Protein AF-A0A8H4GEQ6-F1 (afdb_monomer_lite)

Radius of gyration: 19.41 Å; chains: 1; bounding box: 53×28×63 Å

Structure (mmCIF, N/CA/C/O backbone):
data_AF-A0A8H4GEQ6-F1
#
_entry.id   AF-A0A8H4GEQ6-F1
#
loop_
_atom_site.group_PDB
_atom_site.id
_atom_site.type_symbol
_atom_site.label_atom_id
_atom_site.label_alt_id
_atom_site.label_comp_id
_atom_site.label_asym_id
_atom_site.label_entity_id
_atom_site.label_seq_id
_atom_site.pdbx_PDB_ins_code
_atom_site.Cartn_x
_atom_site.Cartn_y
_atom_site.Cartn_z
_atom_site.occupancy
_atom_site.B_iso_or_equiv
_atom_site.auth_seq_id
_atom_site.auth_comp_id
_atom_site.auth_asym_id
_atom_site.auth_atom_id
_atom_site.pdbx_PDB_model_num
ATOM 1 N N . MET A 1 1 ? -34.000 -14.682 -9.668 1.00 41.06 1 MET A N 1
ATOM 2 C CA . MET A 1 1 ? -32.568 -14.497 -9.365 1.00 41.06 1 MET A CA 1
ATOM 3 C C . MET A 1 1 ? -32.185 -13.146 -9.921 1.00 41.06 1 MET A C 1
ATOM 5 O O . MET A 1 1 ? -32.224 -12.996 -11.132 1.00 41.06 1 MET A O 1
ATOM 9 N N . ALA A 1 2 ? -31.967 -12.151 -9.064 1.00 45.69 2 ALA A N 1
ATOM 10 C CA . ALA A 1 2 ? -31.429 -10.873 -9.511 1.00 45.69 2 ALA A CA 1
ATOM 11 C C . ALA A 1 2 ? -29.934 -11.075 -9.780 1.00 45.69 2 ALA A C 1
ATOM 13 O O . ALA A 1 2 ? -29.240 -11.606 -8.911 1.00 45.69 2 ALA A O 1
ATOM 14 N N . GLU A 1 3 ? -29.464 -10.722 -10.977 1.00 45.22 3 GLU A N 1
ATOM 15 C CA . GLU A 1 3 ? -28.034 -10.547 -11.227 1.00 45.22 3 GLU A CA 1
ATOM 16 C C . GLU A 1 3 ? -27.505 -9.549 -10.197 1.00 45.22 3 GLU A C 1
ATOM 18 O O . GLU A 1 3 ? -28.003 -8.426 -10.093 1.00 45.22 3 GLU A O 1
ATOM 23 N N . ALA A 1 4 ? -26.530 -9.978 -9.399 1.00 52.00 4 ALA A N 1
ATOM 24 C CA . ALA A 1 4 ? -25.739 -9.058 -8.608 1.00 52.00 4 ALA A CA 1
ATOM 25 C C . ALA A 1 4 ? -24.941 -8.223 -9.611 1.00 52.00 4 ALA A C 1
ATOM 27 O O . ALA A 1 4 ? -23.941 -8.690 -10.149 1.00 52.00 4 ALA A O 1
ATOM 28 N N . ALA A 1 5 ? -25.438 -7.028 -9.930 1.00 55.28 5 ALA A N 1
ATOM 29 C CA . ALA A 1 5 ? -24.638 -6.036 -10.624 1.00 55.28 5 ALA A CA 1
ATOM 30 C C . ALA A 1 5 ? -23.343 -5.878 -9.821 1.00 55.28 5 ALA A C 1
ATOM 32 O O . ALA A 1 5 ? -23.401 -5.642 -8.614 1.00 55.28 5 ALA A O 1
ATOM 33 N N . ASP A 1 6 ? -22.199 -6.076 -10.466 1.00 56.19 6 ASP A N 1
ATOM 34 C CA . ASP A 1 6 ? -20.892 -5.923 -9.838 1.00 56.19 6 ASP A CA 1
ATOM 35 C C . ASP A 1 6 ? -20.740 -4.452 -9.418 1.00 56.19 6 ASP A C 1
ATOM 37 O O . ASP A 1 6 ? -20.407 -3.580 -10.221 1.00 56.19 6 ASP A O 1
ATOM 41 N N . VAL A 1 7 ? -21.060 -4.140 -8.158 1.00 65.31 7 VAL A N 1
ATOM 42 C CA . VAL A 1 7 ? -20.926 -2.789 -7.590 1.00 65.31 7 VAL A CA 1
ATOM 43 C C . VAL A 1 7 ? -19.469 -2.585 -7.186 1.00 65.31 7 VAL A C 1
ATOM 45 O O . VAL A 1 7 ? -19.137 -2.407 -6.016 1.00 65.31 7 VAL A O 1
ATOM 48 N N . VAL A 1 8 ? -18.562 -2.643 -8.158 1.00 75.38 8 VAL A N 1
ATOM 49 C CA . VAL A 1 8 ? -17.159 -2.308 -7.926 1.00 75.38 8 VAL A CA 1
ATOM 50 C C . VAL A 1 8 ? -17.007 -0.805 -8.112 1.00 75.38 8 VAL A C 1
ATOM 52 O O . VAL A 1 8 ? -16.985 -0.289 -9.227 1.00 75.38 8 VAL A O 1
ATOM 55 N N . THR A 1 9 ? -16.937 -0.083 -6.996 1.00 80.00 9 THR A N 1
ATOM 56 C CA . THR A 1 9 ? -16.635 1.351 -7.007 1.00 80.00 9 THR A CA 1
ATOM 57 C C . THR A 1 9 ? -15.149 1.541 -6.748 1.00 80.00 9 THR A C 1
ATOM 59 O O . THR A 1 9 ? -14.653 1.199 -5.678 1.00 80.00 9 THR A O 1
ATOM 62 N N . TYR A 1 10 ? -14.438 2.108 -7.718 1.00 83.50 10 TYR A N 1
ATOM 63 C CA . TYR A 1 10 ? -13.026 2.438 -7.564 1.00 83.50 10 TYR A CA 1
ATOM 64 C C . TYR A 1 10 ? -12.883 3.825 -6.950 1.00 83.50 10 TYR A C 1
ATOM 66 O O . TYR A 1 10 ? -13.439 4.800 -7.457 1.00 83.50 10 TYR A O 1
ATOM 74 N N . ARG A 1 11 ? -12.129 3.912 -5.856 1.00 90.00 11 ARG A N 1
ATOM 75 C CA . ARG A 1 11 ? -11.757 5.173 -5.214 1.00 90.00 11 ARG A CA 1
ATOM 76 C C . ARG A 1 11 ? -10.291 5.109 -4.831 1.00 90.00 11 ARG A C 1
ATOM 78 O O . ARG A 1 11 ? -9.811 4.072 -4.376 1.00 90.00 11 ARG A O 1
ATOM 85 N N . GLU A 1 12 ? -9.589 6.213 -5.028 1.00 92.00 12 GLU A N 1
ATOM 86 C CA . GLU A 1 12 ? -8.217 6.334 -4.560 1.00 92.00 12 GLU A CA 1
ATOM 87 C C . GLU A 1 12 ? -8.221 6.447 -3.038 1.00 92.00 12 GLU A C 1
ATOM 89 O O . GLU A 1 12 ? -8.843 7.344 -2.469 1.00 92.00 12 GLU A O 1
ATOM 94 N N . VAL A 1 13 ? -7.517 5.535 -2.379 1.00 94.50 13 VAL A N 1
ATOM 95 C CA . VAL A 1 13 ? -7.202 5.669 -0.961 1.00 94.50 13 VAL A CA 1
ATOM 96 C C . VAL A 1 13 ? -6.002 6.596 -0.858 1.00 94.50 13 VAL A C 1
ATOM 98 O O . VAL A 1 13 ? -5.011 6.355 -1.530 1.00 94.50 13 VAL A O 1
ATOM 101 N N . THR A 1 14 ? -6.055 7.626 -0.019 1.00 94.94 14 THR A N 1
ATOM 102 C CA . THR A 1 14 ? -4.945 8.578 0.171 1.00 94.94 14 THR A CA 1
ATOM 103 C C . THR A 1 14 ? -4.295 8.450 1.543 1.00 94.94 14 THR A C 1
ATOM 105 O O . THR A 1 14 ? -3.131 8.802 1.726 1.00 94.94 14 THR A O 1
ATOM 108 N N . THR A 1 15 ? -5.024 7.950 2.542 1.00 94.62 15 THR A N 1
ATOM 109 C CA . THR A 1 15 ? -4.541 7.805 3.922 1.00 94.62 15 THR A CA 1
ATOM 110 C C . THR A 1 15 ? -5.285 6.681 4.634 1.00 94.62 15 THR A C 1
ATOM 112 O O . THR A 1 15 ? -6.468 6.459 4.389 1.00 94.62 15 THR A O 1
ATOM 115 N N . ILE A 1 16 ? -4.591 5.998 5.545 1.00 95.44 16 ILE A N 1
ATOM 116 C CA . ILE A 1 16 ? -5.167 5.022 6.475 1.00 95.44 16 ILE A CA 1
ATOM 117 C C . ILE A 1 16 ? -5.017 5.568 7.895 1.00 95.44 16 ILE A C 1
ATOM 119 O O . ILE A 1 16 ? -3.990 6.167 8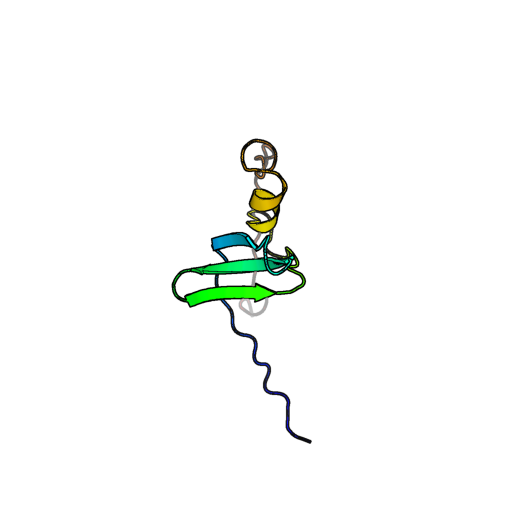.227 1.00 95.44 16 ILE A O 1
ATOM 123 N N . LYS A 1 17 ? -6.036 5.371 8.730 1.00 94.50 17 LYS A N 1
ATOM 124 C CA . LYS A 1 17 ? -6.016 5.678 10.165 1.00 94.50 17 LYS A CA 1
ATOM 125 C C . LYS A 1 17 ? -6.651 4.526 10.942 1.00 94.50 17 LYS A C 1
ATOM 127 O O . LYS A 1 17 ? -7.375 3.704 10.382 1.00 94.50 17 LYS A O 1
ATOM 132 N N . HIS A 1 18 ? -6.417 4.501 12.249 1.00 94.06 18 HIS A N 1
ATOM 133 C CA . HIS A 1 18 ? -7.127 3.616 13.168 1.00 94.06 18 HIS A CA 1
ATOM 134 C C . HIS A 1 18 ? -8.002 4.4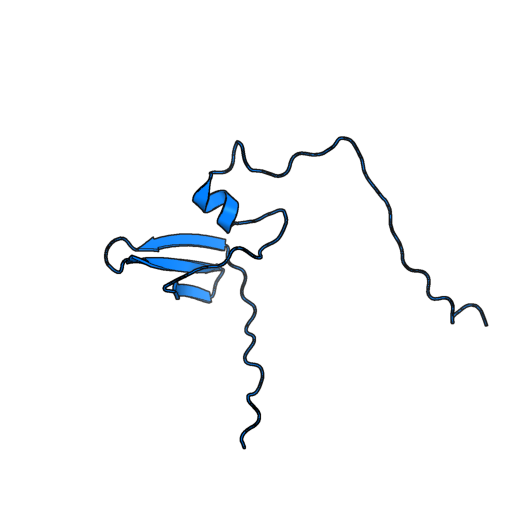56 14.095 1.00 94.06 18 HIS A C 1
ATOM 136 O O . HIS A 1 18 ? -7.511 5.379 14.747 1.00 94.06 18 HIS A O 1
ATOM 142 N N . ASN A 1 19 ? -9.302 4.168 14.127 1.00 95.31 19 ASN A N 1
ATOM 143 C CA . ASN A 1 19 ? -10.220 4.811 15.052 1.00 95.31 19 ASN A CA 1
ATOM 144 C C . ASN A 1 19 ? -10.144 4.080 16.398 1.00 95.31 19 ASN A C 1
ATOM 146 O O . ASN A 1 19 ? -10.683 2.989 16.560 1.00 95.31 19 ASN A O 1
ATOM 150 N N . LEU A 1 20 ? -9.479 4.688 17.382 1.00 93.81 20 LEU A N 1
ATOM 151 C CA . LEU A 1 20 ? -9.260 4.077 18.699 1.00 93.81 20 LEU A CA 1
ATOM 152 C C . LEU A 1 20 ? -10.543 3.920 19.531 1.00 93.81 20 LEU A C 1
ATOM 154 O O . LEU A 1 20 ? -10.550 3.145 20.483 1.00 93.81 20 LEU A O 1
ATOM 158 N N . GLN A 1 21 ? -11.615 4.649 19.201 1.00 95.38 21 GLN A N 1
ATOM 159 C CA . GLN A 1 21 ? -12.889 4.555 19.918 1.00 95.38 21 GLN A CA 1
ATOM 160 C C . GLN A 1 21 ? -13.739 3.394 19.405 1.00 95.38 21 GLN A C 1
ATOM 162 O O . GLN A 1 21 ? -14.336 2.672 20.200 1.00 95.38 21 GLN A O 1
ATOM 167 N N . THR A 1 22 ? -13.796 3.211 18.084 1.00 94.94 22 THR A N 1
ATOM 168 C CA . THR A 1 22 ? -14.598 2.150 17.453 1.00 94.94 22 THR A CA 1
ATOM 169 C C . THR A 1 22 ? -13.799 0.871 17.209 1.00 94.94 22 THR A C 1
ATOM 171 O O . THR A 1 22 ? -14.383 -0.188 17.003 1.00 94.94 22 THR A O 1
ATOM 174 N N . GLY A 1 23 ? -12.467 0.953 17.222 1.00 94.94 23 GLY A N 1
ATOM 175 C CA . GLY A 1 23 ? -11.561 -0.135 16.865 1.00 94.94 23 GLY A CA 1
ATOM 176 C C . GLY A 1 23 ? -11.454 -0.390 15.357 1.00 94.94 23 GLY A C 1
ATOM 177 O O . GLY A 1 23 ? -10.698 -1.279 14.962 1.00 94.94 23 GLY A O 1
ATOM 178 N N . LYS A 1 24 ? -12.169 0.373 14.519 1.00 96.88 24 LYS A N 1
ATOM 179 C CA . LYS A 1 24 ? -12.206 0.189 13.063 1.00 96.88 24 LYS A CA 1
ATOM 180 C C . LYS A 1 24 ? -11.021 0.857 12.364 1.00 96.88 24 LYS A C 1
ATOM 182 O O . LYS A 1 24 ? -10.460 1.851 12.832 1.00 96.88 24 LYS A O 1
ATOM 187 N N . ALA A 1 25 ? -10.655 0.314 11.209 1.00 96.38 25 ALA A N 1
ATOM 188 C CA . ALA A 1 25 ? -9.771 0.979 10.267 1.00 96.38 25 ALA A CA 1
ATOM 189 C C . ALA A 1 25 ? -10.562 2.035 9.486 1.00 96.38 25 ALA A C 1
ATOM 191 O O . ALA A 1 25 ? -11.693 1.791 9.072 1.00 96.38 25 ALA A O 1
ATOM 192 N N . VAL A 1 26 ? -9.952 3.197 9.273 1.00 96.62 26 VAL A N 1
ATOM 193 C CA . VAL A 1 26 ? -10.537 4.306 8.515 1.00 96.62 26 VAL A CA 1
ATOM 194 C C . VAL A 1 26 ? -9.701 4.533 7.265 1.00 96.62 26 VAL A C 1
ATOM 196 O O . VAL A 1 26 ? -8.477 4.678 7.352 1.00 96.62 26 VAL A O 1
ATOM 199 N N . VAL A 1 27 ? -10.356 4.573 6.109 1.00 96.00 27 VAL A N 1
ATOM 200 C CA . VAL A 1 27 ? -9.736 4.866 4.815 1.00 96.00 27 VAL A CA 1
ATOM 201 C C . VAL A 1 27 ? -10.179 6.246 4.337 1.00 96.00 27 VAL A C 1
ATOM 203 O O . VAL A 1 27 ? -11.367 6.516 4.213 1.00 96.00 27 VAL A O 1
ATOM 206 N N . GLN A 1 28 ? -9.227 7.137 4.062 1.00 96.00 28 GLN A N 1
ATOM 207 C CA . GLN A 1 28 ? -9.507 8.402 3.383 1.00 96.00 28 GLN A CA 1
ATOM 208 C C . GLN A 1 28 ? -9.536 8.143 1.878 1.00 96.00 28 GLN A C 1
ATOM 210 O O . GLN A 1 28 ? -8.550 7.671 1.314 1.00 96.00 28 GLN A O 1
ATOM 215 N N . LEU A 1 29 ? -10.651 8.469 1.236 1.00 93.12 29 LEU A N 1
ATOM 216 C CA . LEU A 1 29 ? -10.951 8.188 -0.165 1.00 93.12 29 LEU A CA 1
ATOM 217 C C . LEU A 1 29 ? -10.849 9.458 -1.021 1.00 93.12 29 LEU A C 1
ATOM 219 O O . LEU A 1 29 ? -11.827 9.858 -1.651 1.00 93.12 29 LEU A O 1
ATOM 223 N N . GLY A 1 30 ? -9.696 10.136 -1.003 1.00 87.06 30 GLY A N 1
ATOM 224 C CA . GLY A 1 30 ? -9.505 11.404 -1.721 1.00 87.06 30 GLY A CA 1
ATOM 225 C C . GLY A 1 30 ? -10.624 12.411 -1.419 1.00 87.06 30 GLY A C 1
ATOM 226 O O . GLY A 1 30 ? -10.945 12.655 -0.253 1.00 87.06 30 GLY A O 1
ATOM 227 N N . ASP A 1 31 ? -11.257 12.931 -2.472 1.00 85.50 31 ASP A N 1
ATOM 228 C CA . ASP A 1 31 ? -12.364 13.897 -2.388 1.00 85.50 31 ASP A CA 1
ATOM 229 C C . ASP A 1 31 ? -13.704 13.277 -1.945 1.00 85.50 31 ASP A C 1
ATOM 231 O O . ASP A 1 31 ? -14.668 13.992 -1.674 1.00 85.50 31 ASP A O 1
ATOM 235 N N . PHE A 1 32 ? -13.790 11.947 -1.851 1.00 85.81 32 PHE A N 1
ATOM 236 C CA . PHE A 1 32 ? -15.018 11.224 -1.507 1.00 85.81 32 PHE A CA 1
ATOM 237 C C . PHE A 1 32 ? -15.209 11.016 0.002 1.00 85.81 32 PHE A C 1
ATOM 239 O O . PHE A 1 32 ? -16.137 10.314 0.407 1.00 85.81 32 PHE A O 1
ATOM 246 N N . GLY A 1 33 ? -14.358 11.629 0.828 1.00 92.56 33 GLY A N 1
ATOM 247 C CA . GLY A 1 33 ? -14.447 11.576 2.286 1.00 92.56 33 GLY A CA 1
ATOM 248 C C . GLY A 1 33 ? -13.739 10.367 2.891 1.00 92.56 33 GLY A C 1
ATOM 249 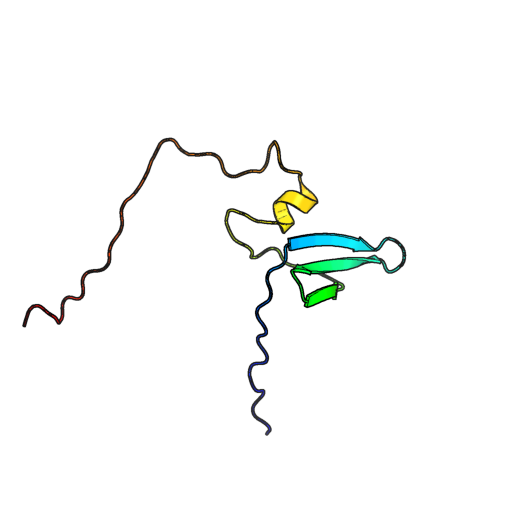O O . GLY A 1 33 ? -12.729 9.903 2.366 1.00 92.56 33 GLY A O 1
ATOM 250 N N . GLU A 1 34 ? -14.244 9.894 4.026 1.00 94.56 34 GLU A N 1
ATOM 251 C CA . GLU A 1 34 ? -13.707 8.747 4.762 1.00 94.56 34 GLU A CA 1
ATOM 252 C C . GLU A 1 34 ? -14.710 7.587 4.747 1.00 94.56 34 GLU A C 1
ATOM 254 O O . GLU A 1 34 ? -15.919 7.804 4.652 1.00 94.56 34 GLU A O 1
ATOM 259 N N . ASP A 1 35 ? -14.202 6.363 4.853 1.00 94.06 35 ASP A N 1
ATOM 260 C CA . ASP A 1 35 ? -14.998 5.150 5.041 1.00 94.06 35 ASP A CA 1
ATOM 261 C C . ASP A 1 35 ? -14.396 4.294 6.167 1.00 94.06 35 ASP A C 1
ATOM 263 O O . ASP A 1 35 ? -13.188 4.356 6.424 1.00 94.06 35 ASP A O 1
ATOM 267 N N . GLU A 1 36 ? -15.227 3.513 6.857 1.00 95.38 36 GLU A N 1
ATOM 268 C CA . GLU A 1 36 ? -14.820 2.687 7.999 1.00 95.38 36 GLU A CA 1
ATOM 269 C C . GLU A 1 36 ? -15.010 1.195 7.713 1.00 95.38 36 GLU A C 1
ATOM 271 O O . GLU A 1 36 ? -16.066 0.749 7.267 1.00 95.38 36 GLU A O 1
ATOM 276 N N . ALA A 1 37 ? -14.005 0.393 8.061 1.00 95.19 37 ALA A N 1
ATOM 277 C CA . ALA A 1 37 ? -14.030 -1.053 7.889 1.00 95.19 37 ALA A CA 1
ATOM 278 C C . ALA A 1 37 ? -13.423 -1.779 9.093 1.00 95.19 37 ALA A C 1
ATOM 280 O O . ALA A 1 37 ? -12.536 -1.270 9.777 1.00 95.19 37 ALA A O 1
ATOM 281 N N . ASP A 1 38 ? -13.869 -3.012 9.333 1.00 96.56 38 ASP A N 1
ATOM 282 C CA . ASP A 1 38 ? -13.278 -3.866 10.372 1.00 96.56 38 ASP A CA 1
ATOM 283 C C . ASP A 1 38 ? -11.882 -4.373 9.966 1.00 96.56 38 ASP A C 1
ATOM 285 O O . ASP A 1 38 ? -11.029 -4.614 10.818 1.00 96.56 38 ASP A O 1
ATOM 289 N N . LEU A 1 39 ? -11.631 -4.504 8.657 1.00 94.44 39 LEU A N 1
ATOM 290 C CA . LEU A 1 39 ? -10.357 -4.934 8.087 1.00 94.44 39 LEU A CA 1
ATOM 291 C C . LEU A 1 39 ? -10.081 -4.200 6.769 1.00 94.44 39 LEU A C 1
ATOM 293 O O . LEU A 1 39 ? -10.949 -4.124 5.903 1.00 94.44 39 LEU A O 1
ATOM 297 N N . VAL A 1 40 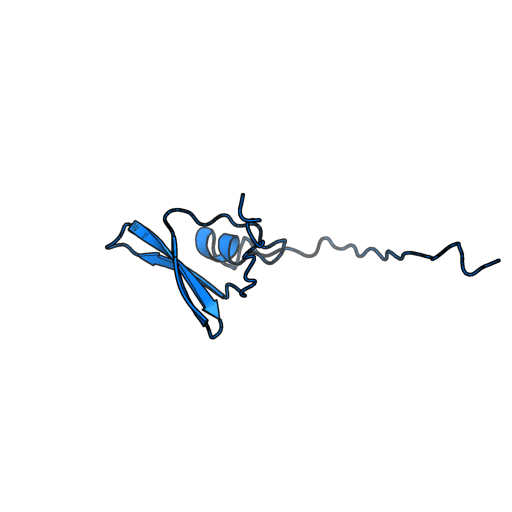? -8.842 -3.737 6.594 1.00 95.62 40 VAL A N 1
ATOM 298 C CA . VAL A 1 40 ? -8.326 -3.200 5.327 1.00 95.62 40 VAL A CA 1
ATOM 299 C C . VAL A 1 40 ? -7.213 -4.114 4.821 1.00 95.62 40 VAL A C 1
ATOM 301 O O . VAL A 1 40 ? -6.268 -4.409 5.552 1.00 95.62 40 VAL A O 1
ATOM 304 N N . ILE A 1 41 ? -7.312 -4.550 3.563 1.00 95.31 41 ILE A N 1
ATOM 305 C CA . ILE A 1 41 ? -6.296 -5.378 2.900 1.00 95.31 41 ILE A CA 1
ATOM 306 C C . ILE A 1 41 ? -5.494 -4.499 1.936 1.00 95.31 41 ILE A C 1
ATOM 308 O O . ILE A 1 41 ? -6.043 -3.932 0.995 1.00 95.31 41 ILE A O 1
ATOM 312 N N . GLY A 1 42 ? -4.180 -4.407 2.156 1.00 95.25 42 GLY A N 1
ATOM 313 C CA . GLY A 1 42 ? -3.263 -3.696 1.263 1.00 95.25 42 GLY A CA 1
ATOM 314 C C . GLY A 1 42 ? -2.945 -4.500 0.006 1.00 95.25 42 GLY A C 1
ATOM 315 O O . GLY A 1 42 ? -2.023 -5.311 0.010 1.00 95.25 42 GLY A O 1
ATOM 316 N N . ALA A 1 43 ? -3.697 -4.258 -1.066 1.00 95.25 43 ALA A N 1
ATOM 317 C CA . ALA A 1 43 ? -3.444 -4.772 -2.416 1.00 95.25 43 ALA A CA 1
ATOM 318 C C . ALA A 1 43 ? -3.115 -3.627 -3.401 1.00 95.25 43 ALA A C 1
ATOM 320 O O . ALA A 1 43 ? -3.475 -3.661 -4.573 1.00 95.25 43 ALA A O 1
ATOM 321 N N . ASP A 1 44 ? -2.434 -2.592 -2.907 1.00 94.50 44 ASP A N 1
ATOM 322 C CA . ASP A 1 44 ? -2.202 -1.286 -3.542 1.00 94.50 44 ASP A CA 1
ATOM 323 C C . ASP A 1 44 ? -0.819 -1.157 -4.220 1.00 94.50 44 ASP A C 1
ATOM 325 O O . ASP A 1 44 ? -0.314 -0.064 -4.485 1.00 94.50 44 ASP A O 1
ATOM 329 N N . GLY A 1 45 ? -0.203 -2.297 -4.541 1.00 95.00 45 GLY A N 1
ATOM 330 C CA . GLY A 1 45 ? 0.992 -2.377 -5.377 1.00 95.00 45 GLY A CA 1
ATOM 331 C C . GLY A 1 45 ? 2.280 -1.849 -4.733 1.00 95.00 45 GLY A C 1
ATOM 332 O O . GLY A 1 45 ? 2.434 -1.739 -3.515 1.00 95.00 45 GLY A O 1
ATOM 333 N N . ILE A 1 46 ? 3.273 -1.554 -5.578 1.00 94.69 46 ILE A N 1
ATOM 334 C CA . ILE A 1 46 ? 4.632 -1.244 -5.114 1.00 94.69 46 ILE A CA 1
ATOM 335 C C . ILE A 1 46 ? 4.694 0.067 -4.317 1.00 94.69 46 ILE A C 1
ATOM 337 O O . ILE A 1 46 ? 5.438 0.151 -3.344 1.00 94.69 46 ILE A O 1
ATOM 341 N N . ASN A 1 47 ? 3.849 1.048 -4.639 1.00 92.62 47 ASN A N 1
ATOM 342 C CA . ASN A 1 47 ? 3.767 2.351 -3.969 1.00 92.62 47 ASN A CA 1
ATOM 343 C C . ASN A 1 47 ? 2.688 2.391 -2.870 1.00 92.62 47 ASN A C 1
ATOM 345 O O . ASN A 1 47 ? 2.037 3.419 -2.677 1.00 92.62 47 ASN A O 1
ATOM 349 N N . SER A 1 48 ? 2.534 1.274 -2.154 1.00 94.75 48 SER A N 1
ATOM 350 C CA . SER A 1 48 ? 1.510 1.040 -1.133 1.00 94.75 48 SER A CA 1
ATOM 351 C C . SER A 1 48 ? 1.421 2.131 -0.058 1.00 94.75 48 SER A C 1
ATOM 353 O O . SER A 1 48 ? 2.402 2.457 0.614 1.00 94.75 48 SER A O 1
ATOM 355 N N . ILE A 1 49 ? 0.215 2.655 0.138 1.00 94.31 49 ILE A N 1
ATOM 356 C CA . ILE A 1 49 ? -0.183 3.547 1.231 1.00 94.31 49 ILE A CA 1
ATOM 357 C C . ILE A 1 49 ? -0.377 2.749 2.516 1.00 94.31 49 ILE A C 1
ATOM 359 O O . ILE A 1 49 ? 0.041 3.212 3.577 1.00 94.31 49 ILE A O 1
ATOM 363 N N . VAL A 1 50 ? -0.917 1.529 2.426 1.00 94.94 50 VAL A N 1
ATOM 364 C CA . VAL A 1 50 ? -1.067 0.643 3.592 1.00 94.94 50 VAL A CA 1
ATOM 365 C C . VAL A 1 50 ? 0.296 0.340 4.216 1.00 94.94 50 VAL A C 1
ATOM 367 O O . VAL A 1 50 ? 0.468 0.465 5.428 1.00 94.94 50 VAL A O 1
ATOM 370 N N . ARG A 1 51 ? 1.309 0.035 3.395 1.00 94.56 51 ARG A N 1
ATOM 371 C CA . ARG A 1 51 ? 2.676 -0.206 3.875 1.00 94.56 51 ARG A CA 1
ATOM 372 C C . ARG A 1 51 ? 3.276 1.027 4.549 1.00 94.56 51 ARG A C 1
ATOM 374 O O . ARG A 1 51 ? 3.869 0.893 5.616 1.00 94.56 51 ARG A O 1
ATOM 381 N N . ARG A 1 52 ? 3.101 2.218 3.961 1.00 92.62 52 ARG A N 1
ATOM 382 C CA . ARG A 1 52 ? 3.568 3.482 4.564 1.00 92.62 52 ARG A CA 1
ATOM 383 C C . ARG A 1 52 ? 2.887 3.760 5.902 1.00 92.62 52 ARG A C 1
ATOM 385 O O . ARG A 1 52 ? 3.554 4.227 6.815 1.00 92.62 52 ARG A O 1
ATOM 392 N N . HIS A 1 53 ? 1.592 3.468 6.027 1.00 92.56 53 HIS A N 1
ATOM 393 C CA . HIS A 1 53 ? 0.862 3.645 7.280 1.00 92.56 53 HIS A CA 1
ATOM 394 C C . HIS A 1 53 ? 1.389 2.726 8.389 1.00 92.56 53 HIS A C 1
ATOM 396 O O . HIS A 1 53 ? 1.622 3.184 9.503 1.00 92.56 53 HIS A O 1
ATOM 402 N N . LEU A 1 54 ? 1.608 1.445 8.080 1.00 92.94 54 LEU A N 1
ATOM 403 C CA . LEU A 1 54 ? 2.033 0.457 9.074 1.00 92.94 54 LEU A CA 1
ATOM 404 C C . LEU A 1 54 ? 3.501 0.602 9.487 1.00 92.94 54 LEU A C 1
ATOM 406 O O . LEU A 1 54 ? 3.836 0.348 10.641 1.00 92.94 54 LEU A O 1
ATOM 410 N N . LEU A 1 55 ? 4.381 0.954 8.546 1.00 92.31 55 LEU A N 1
ATOM 411 C CA . LEU A 1 55 ? 5.832 0.844 8.730 1.00 92.31 55 LEU A CA 1
ATOM 412 C C . LEU A 1 55 ? 6.576 2.189 8.629 1.00 92.31 55 LEU A C 1
ATOM 414 O O . LEU A 1 55 ? 7.761 2.264 8.950 1.00 92.31 55 LEU A O 1
ATOM 418 N N . GLY A 1 56 ? 5.905 3.257 8.194 1.00 87.88 56 GLY A N 1
ATOM 419 C CA . GLY A 1 56 ? 6.520 4.553 7.908 1.00 87.88 56 GLY A CA 1
ATOM 420 C C . GLY A 1 56 ? 7.136 4.645 6.505 1.00 87.88 56 GLY A C 1
ATOM 421 O O . GLY A 1 56 ? 7.135 3.693 5.722 1.00 87.88 56 GLY A O 1
ATOM 422 N N . THR A 1 57 ? 7.645 5.831 6.158 1.00 79.44 57 THR A N 1
ATOM 423 C CA . THR A 1 57 ? 8.130 6.155 4.804 1.00 79.44 57 THR A CA 1
ATOM 424 C C . THR A 1 57 ? 9.618 5.889 4.596 1.00 79.44 57 THR A C 1
ATOM 426 O O . THR A 1 57 ? 9.997 5.427 3.526 1.00 79.44 57 THR A O 1
ATOM 429 N N . GLU A 1 58 ? 10.467 6.146 5.588 1.00 76.25 58 GLU A N 1
ATOM 430 C CA . GLU A 1 58 ? 11.919 6.240 5.363 1.00 76.25 58 GLU A CA 1
ATOM 431 C C . GLU A 1 58 ? 12.567 4.898 4.984 1.00 76.25 58 GLU A C 1
ATOM 433 O O . GLU A 1 58 ? 13.370 4.838 4.058 1.00 76.25 58 GLU A O 1
ATOM 438 N N . ASN A 1 59 ? 12.161 3.799 5.630 1.00 78.44 59 ASN A N 1
ATOM 439 C CA . ASN A 1 59 ? 12.822 2.493 5.477 1.00 78.44 59 ASN A CA 1
ATOM 440 C C . ASN A 1 59 ? 12.067 1.498 4.582 1.00 78.44 59 ASN A C 1
ATOM 442 O O . ASN A 1 59 ? 12.578 0.419 4.290 1.00 78.44 59 ASN A O 1
ATOM 446 N N . PHE A 1 60 ? 10.845 1.832 4.155 1.00 85.56 60 PHE A N 1
ATOM 447 C CA . PHE A 1 60 ? 9.937 0.888 3.484 1.00 85.56 60 PHE A CA 1
ATOM 448 C C . PHE A 1 60 ? 9.440 1.387 2.122 1.00 85.56 60 PHE A C 1
ATOM 450 O O . PHE A 1 60 ? 8.521 0.809 1.523 1.00 85.56 60 PHE A O 1
ATOM 457 N N . CYS A 1 61 ? 10.049 2.456 1.602 1.00 87.88 61 CYS A N 1
ATOM 458 C CA . CYS A 1 61 ? 9.851 2.865 0.217 1.00 87.88 61 CYS A CA 1
ATOM 459 C C . CYS A 1 61 ? 10.612 1.940 -0.745 1.00 87.88 61 CYS A C 1
ATOM 461 O O . CYS A 1 61 ? 11.711 1.485 -0.411 1.00 87.88 61 CYS A O 1
ATOM 463 N N . PRO A 1 62 ? 10.052 1.664 -1.940 1.00 92.00 62 PRO A N 1
ATOM 464 C CA . PRO A 1 62 ? 10.747 0.901 -2.968 1.00 92.00 62 PRO A CA 1
ATOM 465 C C . PRO A 1 62 ? 12.086 1.553 -3.296 1.00 92.00 62 PRO A C 1
ATOM 467 O O . PRO A 1 62 ? 12.160 2.767 -3.480 1.00 92.00 62 PRO A O 1
ATOM 470 N N . GLN A 1 63 ? 13.132 0.738 -3.371 1.00 91.50 63 GLN A N 1
ATOM 471 C CA . GLN A 1 63 ? 14.473 1.189 -3.714 1.00 91.50 63 GLN A CA 1
ATOM 472 C C . GLN A 1 63 ? 14.772 0.820 -5.159 1.00 91.50 63 GLN A C 1
ATOM 474 O O . GLN A 1 63 ? 14.451 -0.282 -5.611 1.00 91.50 63 GLN A O 1
ATOM 479 N N . TYR A 1 64 ? 15.392 1.745 -5.886 1.00 93.62 64 TYR A N 1
ATOM 480 C CA . TYR A 1 64 ? 15.855 1.458 -7.234 1.00 93.62 64 TYR A CA 1
ATOM 481 C C . TYR A 1 64 ? 16.917 0.353 -7.190 1.00 93.62 64 TYR A C 1
ATOM 483 O O . TYR A 1 64 ? 17.896 0.452 -6.455 1.00 93.62 64 TYR A O 1
ATOM 491 N N . SER A 1 65 ? 16.729 -0.699 -7.987 1.00 95.50 65 SER A N 1
ATOM 492 C CA . SER A 1 65 ? 17.611 -1.872 -7.989 1.00 95.50 65 SER A CA 1
ATOM 493 C C . SER A 1 65 ? 18.927 -1.657 -8.742 1.00 95.50 65 SER A C 1
ATOM 495 O O . SER A 1 65 ? 19.780 -2.541 -8.731 1.00 95.50 65 SER A O 1
ATOM 497 N N . GLY A 1 66 ? 19.091 -0.521 -9.428 1.00 98.25 66 GLY A N 1
ATOM 498 C CA . GLY A 1 66 ? 20.205 -0.283 -10.350 1.00 98.25 66 GLY A CA 1
ATOM 499 C C . GLY A 1 66 ? 19.931 -0.739 -11.786 1.00 98.25 66 GLY A C 1
ATOM 500 O O . GLY A 1 66 ? 20.737 -0.449 -12.667 1.00 98.25 66 GLY A O 1
ATOM 501 N N . TYR A 1 67 ? 18.796 -1.400 -12.039 1.00 97.25 67 TYR A N 1
ATOM 502 C CA . TYR A 1 67 ? 18.448 -1.956 -13.346 1.00 97.25 67 TYR A CA 1
ATOM 503 C C . TYR A 1 67 ? 17.111 -1.424 -13.858 1.00 97.25 67 TYR A C 1
ATOM 505 O O . TYR A 1 67 ? 16.156 -1.259 -13.099 1.00 97.25 67 TYR A O 1
ATOM 513 N N . ALA A 1 68 ? 17.031 -1.244 -15.174 1.00 96.50 68 ALA A N 1
ATOM 514 C CA . ALA A 1 68 ? 15.805 -0.943 -15.896 1.00 96.50 68 ALA A CA 1
ATOM 515 C C . ALA A 1 68 ? 15.584 -1.989 -16.994 1.00 96.50 68 ALA A 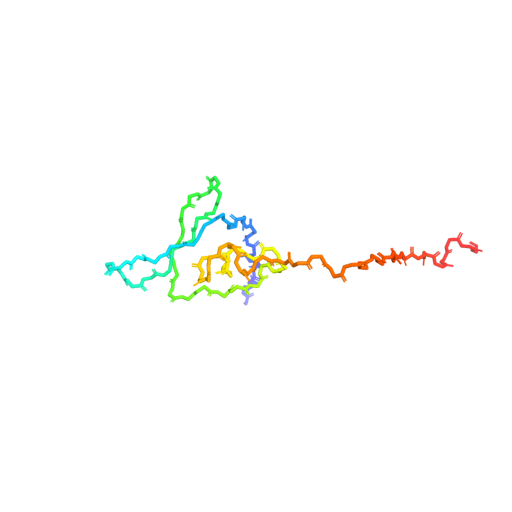C 1
ATOM 517 O O . ALA A 1 68 ? 16.533 -2.453 -17.625 1.00 96.50 68 ALA A O 1
ATOM 518 N N . TRP A 1 69 ? 14.322 -2.341 -17.217 1.00 95.12 69 TRP A N 1
ATOM 519 C CA . TRP A 1 69 ? 13.897 -3.292 -18.239 1.00 95.12 69 TRP A CA 1
ATOM 520 C C . TRP A 1 69 ? 12.919 -2.595 -19.179 1.00 95.12 69 TRP A C 1
ATOM 522 O O . TRP A 1 69 ? 12.076 -1.822 -18.727 1.00 95.12 69 TRP A O 1
ATOM 532 N N . ALA A 1 70 ? 13.018 -2.881 -20.475 1.00 94.88 70 ALA A N 1
ATOM 533 C CA . ALA A 1 70 ? 12.053 -2.442 -21.474 1.00 94.88 70 ALA A CA 1
ATOM 534 C C . ALA A 1 70 ? 11.294 -3.667 -21.992 1.00 94.88 70 ALA A C 1
ATOM 536 O O . ALA A 1 70 ? 11.907 -4.661 -22.380 1.00 94.88 70 ALA A O 1
ATOM 537 N N . GLY A 1 71 ? 9.966 -3.597 -21.973 1.00 93.62 71 GLY A N 1
ATOM 538 C CA . GLY A 1 71 ? 9.076 -4.628 -22.498 1.00 93.62 71 GLY A CA 1
ATOM 539 C C . GLY A 1 71 ? 8.056 -4.006 -23.443 1.00 93.62 71 GLY A C 1
ATOM 540 O O . GLY A 1 71 ? 7.663 -2.855 -23.263 1.00 93.62 71 GLY A O 1
ATOM 541 N N . GLY A 1 72 ? 7.636 -4.767 -24.448 1.00 92.62 72 GLY A N 1
ATOM 542 C CA . GLY A 1 72 ? 6.629 -4.353 -25.418 1.00 92.62 72 GLY A CA 1
ATOM 543 C C . GLY A 1 72 ? 5.841 -5.554 -25.924 1.00 92.62 72 GLY A C 1
ATOM 544 O O . GLY A 1 72 ? 6.315 -6.687 -25.862 1.00 92.62 72 GLY A O 1
ATOM 545 N N . CYS A 1 73 ? 4.633 -5.293 -26.411 1.00 89.38 73 CYS A N 1
ATOM 546 C CA . CYS A 1 73 ? 3.814 -6.268 -27.117 1.00 89.38 73 CYS A CA 1
ATOM 547 C C . CYS A 1 73 ? 3.805 -5.883 -28.599 1.00 89.38 73 CYS A C 1
ATOM 549 O O . CYS A 1 73 ? 3.641 -4.705 -28.917 1.00 89.38 73 CYS A O 1
ATOM 551 N N . MET A 1 74 ? 3.999 -6.855 -29.488 1.00 85.62 74 MET A N 1
ATOM 552 C CA . MET A 1 74 ? 3.773 -6.675 -30.920 1.00 85.62 74 MET A CA 1
ATOM 553 C C . MET A 1 74 ? 2.522 -7.450 -31.299 1.00 85.62 74 MET A C 1
ATOM 555 O O . MET A 1 74 ? 2.414 -8.636 -30.985 1.00 85.62 74 MET A O 1
ATOM 559 N N . ASP A 1 75 ? 1.600 -6.771 -31.970 1.00 86.25 75 ASP A N 1
ATOM 560 C CA . ASP A 1 75 ? 0.515 -7.437 -32.670 1.00 86.25 75 ASP A CA 1
ATOM 561 C C . ASP A 1 75 ? 1.100 -8.154 -33.897 1.00 86.25 75 ASP A C 1
ATOM 563 O O . ASP A 1 75 ? 1.767 -7.544 -34.733 1.00 86.25 75 ASP A O 1
ATOM 567 N N . LEU A 1 76 ? 0.926 -9.474 -33.949 1.00 78.75 76 LEU A N 1
ATOM 568 C CA . LEU A 1 76 ? 1.447 -10.316 -35.026 1.00 78.75 76 LEU A CA 1
ATOM 569 C C . LEU A 1 76 ? 0.466 -10.417 -36.202 1.00 78.75 76 LEU A C 1
ATOM 571 O O . LEU A 1 76 ? 0.863 -10.884 -37.269 1.00 78.75 76 LEU A O 1
ATOM 575 N N . GLU A 1 77 ? -0.788 -9.984 -36.033 1.00 78.44 77 GLU A N 1
ATOM 576 C CA . GLU A 1 77 ? -1.814 -10.058 -37.079 1.00 78.44 77 GLU A CA 1
ATOM 577 C C . GLU A 1 77 ? -1.735 -8.894 -38.075 1.00 78.44 77 GLU A C 1
ATOM 579 O O . GLU A 1 77 ? -2.220 -9.008 -39.195 1.00 78.44 77 GLU A O 1
ATOM 584 N N . SER A 1 78 ? -1.053 -7.800 -37.730 1.00 63.72 78 SER A N 1
ATOM 585 C CA . SER A 1 78 ? -0.902 -6.616 -38.590 1.00 63.72 78 SER A CA 1
ATOM 586 C C . SER A 1 78 ? 0.186 -6.750 -39.677 1.00 63.72 78 SER A C 1
ATOM 588 O O . SER A 1 78 ? 0.460 -5.788 -40.397 1.00 63.72 78 SER A O 1
ATOM 590 N N . PHE A 1 79 ? 0.801 -7.932 -39.813 1.00 61.97 79 PHE A N 1
ATOM 591 C CA . PHE A 1 79 ? 1.834 -8.246 -40.815 1.00 61.97 79 PHE A CA 1
ATOM 592 C C . PHE A 1 79 ? 1.350 -9.143 -41.974 1.00 61.97 79 PHE A C 1
ATOM 594 O O . PHE A 1 79 ? 2.181 -9.561 -42.785 1.00 61.97 79 PHE A O 1
ATOM 601 N N . TYR A 1 80 ? 0.044 -9.424 -42.070 1.00 54.22 80 TYR A N 1
ATOM 602 C CA . TYR A 1 80 ? -0.575 -10.191 -43.163 1.00 54.22 80 TYR A CA 1
ATOM 603 C C . TYR A 1 80 ? -1.624 -9.387 -43.932 1.00 54.22 80 TYR A C 1
ATOM 605 O O . TYR A 1 80 ? -2.389 -8.633 -43.294 1.00 54.22 80 TYR A O 1
#

Foldseek 3Di:
DDPPPPPDDDFDFDAWDADPVVRWIWTQRVPVGIDTDNDDDFPPPLQTRVCCHVPNDPPRHDDDPVDDDDDDDDDPVVPD

Organism: NCBI:txid340414

Secondary structure (DSSP, 8-state):
--------------EEEE-TTT--EEEE-GGG-EEEES-------TT-HHHHHHH-STTTSPPP-S---------SGGG-

Sequence (80 aa):
MAEAADVVTY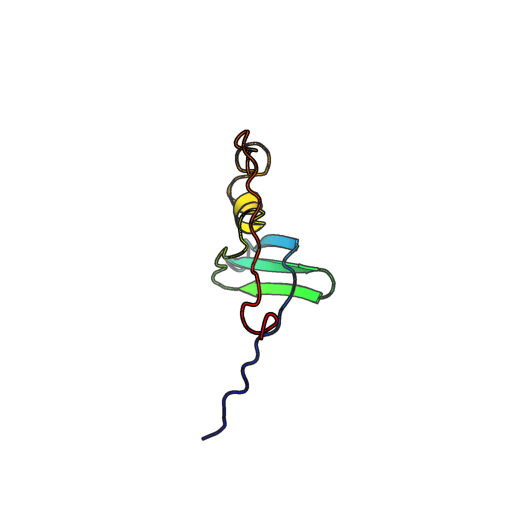REVTTIKHNLQTGKAVVQLGDFGEDEADLVIGADGINSIVRRHLLGTENFCPQYSGYAWAGGCMDLESFY

pLDDT: mean 87.03, std 13.78, range [41.06, 98.25]

InterPro domains:
  IPR002938 FAD-binding domain [PF01494] (4-54)
  IPR036188 FAD/NAD(P)-binding domain superfamily [G3DSA:3.50.50.60] (1-79)
  IPR036188 FAD/NAD(P)-binding domain superfamily [SSF51905] (3-57)